Protein AF-A0A0C9ZKY2-F1 (afdb_monomer)

Organism: NCBI:txid765257

Radius of gyration: 16.13 Å; Cα contacts (8 Å, |Δi|>4): 57; chains: 1; bounding box: 37×38×34 Å

Nearest PDB structures (foldseek):
  5kyv-assembly2_B  TM=9.340E-01  e=1.519E-03  Photinus pyralis
  5kyt-assembly2_B  TM=9.409E-01  e=2.234E-03  Photinus pyralis
  6m2o-assembly1_A  TM=9.009E-01  e=5.856E-03  Rhodopseudomonas palustris
  6qjz-assembly1_A  TM=9.183E-01  e=3.775E-02  Lathyrus sativus
  4isb-assembly1_B  TM=9.009E-01  e=9.280E-02  Mycobacterium tuberculosis H37Rv

Sequence (53 aa):
VAPAELEGCILGHPDVEDTCVVGVPDEFSRELPVAFVVLRQAQDPGRLPRYTY

Mean predicted aligned error: 7.58 Å

Foldseek 3Di:
DDQVVVQVVVVPDPQFPGKGWDWDQDPPVRTDIDMDTDTPPPPPVPDDPDDDD

Structure (mmCIF, N/CA/C/O backbone):
data_AF-A0A0C9ZKY2-F1
#
_entry.id   AF-A0A0C9ZKY2-F1
#
loop_
_atom_site.group_PDB
_atom_site.id
_atom_site.type_symbol
_atom_site.label_atom_id
_atom_site.label_alt_id
_atom_site.label_comp_id
_atom_site.label_asym_id
_atom_site.label_entity_id
_atom_site.label_seq_id
_atom_site.pdbx_PDB_ins_code
_atom_site.Cartn_x
_atom_site.Cartn_y
_atom_site.Cartn_z
_atom_site.occupancy
_atom_site.B_iso_or_equiv
_atom_site.auth_seq_id
_atom_site.auth_comp_id
_atom_site.auth_asym_id
_atom_site.auth_atom_id
_atom_site.pdbx_PDB_model_num
ATOM 1 N N . VAL A 1 1 ? 6.025 -7.776 -6.264 1.00 86.88 1 VAL A N 1
ATOM 2 C CA . VAL A 1 1 ? 4.932 -7.886 -5.270 1.00 86.88 1 VAL A CA 1
ATOM 3 C C . VAL A 1 1 ? 3.815 -7.000 -5.766 1.00 86.88 1 VAL A C 1
ATOM 5 O O . VAL A 1 1 ? 4.125 -5.925 -6.274 1.00 86.88 1 VAL A O 1
ATOM 8 N N . ALA A 1 2 ? 2.570 -7.463 -5.739 1.00 93.50 2 ALA A N 1
ATOM 9 C CA . ALA A 1 2 ? 1.470 -6.644 -6.236 1.00 93.50 2 ALA A CA 1
ATOM 10 C C . ALA A 1 2 ? 1.190 -5.484 -5.258 1.00 93.50 2 ALA A C 1
ATOM 12 O O . ALA A 1 2 ? 1.303 -5.693 -4.049 1.00 93.50 2 ALA A O 1
ATOM 13 N N . PRO A 1 3 ? 0.798 -4.286 -5.734 1.00 95.81 3 PRO A N 1
ATOM 14 C CA . PRO A 1 3 ? 0.462 -3.161 -4.855 1.00 95.81 3 PRO A CA 1
ATOM 15 C C . PRO A 1 3 ? -0.551 -3.531 -3.765 1.00 95.81 3 PRO A C 1
ATOM 17 O O . PRO A 1 3 ? -0.294 -3.289 -2.591 1.00 95.81 3 PRO A O 1
ATOM 20 N N . ALA A 1 4 ? -1.614 -4.253 -4.133 1.00 96.44 4 ALA A N 1
ATOM 21 C CA . ALA A 1 4 ? -2.665 -4.687 -3.211 1.00 96.44 4 ALA A CA 1
ATOM 22 C C . ALA A 1 4 ? -2.167 -5.578 -2.055 1.00 96.44 4 ALA A C 1
ATOM 24 O O . ALA A 1 4 ? -2.730 -5.550 -0.962 1.00 96.44 4 ALA A O 1
ATOM 25 N N . GLU A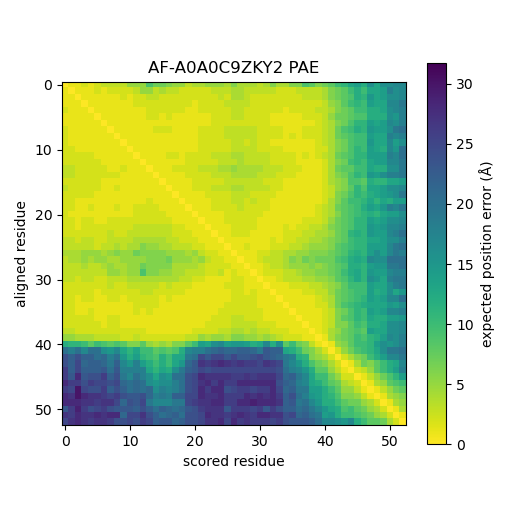 1 5 ? -1.103 -6.363 -2.263 1.00 97.75 5 GLU A N 1
ATOM 26 C CA . GLU A 1 5 ? -0.501 -7.168 -1.189 1.00 97.75 5 GLU A CA 1
ATOM 27 C C . GLU A 1 5 ? 0.199 -6.266 -0.162 1.00 97.75 5 GLU A C 1
ATOM 29 O O . GLU A 1 5 ? 0.070 -6.476 1.043 1.00 97.75 5 GLU A O 1
ATOM 34 N N . LEU A 1 6 ? 0.911 -5.235 -0.633 1.00 97.94 6 LEU A N 1
ATOM 35 C CA . LEU A 1 6 ? 1.568 -4.249 0.227 1.00 97.94 6 LEU A CA 1
ATOM 36 C C . LEU A 1 6 ? 0.541 -3.381 0.961 1.00 97.94 6 LEU A C 1
ATOM 38 O O . LEU A 1 6 ? 0.688 -3.151 2.159 1.00 97.94 6 LEU A O 1
ATOM 42 N N . GLU A 1 7 ? -0.516 -2.953 0.271 1.00 98.44 7 GLU A N 1
ATOM 43 C CA . GLU A 1 7 ? -1.630 -2.197 0.852 1.00 98.44 7 GLU A CA 1
ATOM 44 C C . GLU A 1 7 ? -2.317 -2.992 1.963 1.00 98.44 7 GLU A C 1
ATOM 46 O O . GLU A 1 7 ? -2.488 -2.480 3.067 1.00 98.44 7 GLU A O 1
ATOM 51 N N . GLY A 1 8 ? -2.629 -4.270 1.722 1.00 97.75 8 GLY A N 1
ATOM 52 C CA . GLY A 1 8 ? -3.209 -5.155 2.733 1.00 97.75 8 GLY A CA 1
ATOM 53 C C . GLY A 1 8 ? -2.323 -5.303 3.975 1.00 97.75 8 GLY A C 1
ATOM 54 O O . GLY A 1 8 ? -2.827 -5.268 5.097 1.00 97.75 8 GLY A O 1
ATOM 55 N N . CYS A 1 9 ? -1.002 -5.403 3.794 1.00 97.75 9 CYS A N 1
ATOM 56 C CA . CYS A 1 9 ? -0.051 -5.413 4.908 1.00 97.75 9 CYS A CA 1
ATOM 57 C C . CYS A 1 9 ? -0.051 -4.088 5.691 1.00 97.75 9 CYS A C 1
ATOM 59 O O . CYS A 1 9 ? -0.068 -4.109 6.921 1.00 97.75 9 CYS A O 1
ATOM 61 N N . ILE A 1 10 ? -0.041 -2.941 5.002 1.00 98.06 10 ILE A N 1
ATOM 62 C CA . ILE A 1 10 ? -0.002 -1.605 5.622 1.00 98.06 10 ILE A CA 1
ATOM 63 C C . ILE A 1 10 ? -1.310 -1.300 6.368 1.00 98.06 10 ILE A C 1
ATOM 65 O O . ILE A 1 10 ? -1.270 -0.796 7.490 1.00 98.06 10 ILE A O 1
ATOM 69 N N . LEU A 1 11 ? -2.462 -1.668 5.798 1.00 97.56 11 LEU A N 1
ATOM 70 C CA . LEU A 1 11 ? -3.786 -1.525 6.422 1.00 97.56 11 LEU A CA 1
ATOM 71 C C . LEU A 1 11 ? -3.939 -2.337 7.716 1.00 97.56 11 LEU A C 1
ATOM 73 O O . LEU A 1 11 ? -4.810 -2.038 8.529 1.00 97.56 11 LEU A O 1
ATOM 77 N N . GLY A 1 12 ? -3.090 -3.345 7.935 1.00 97.00 12 GLY A N 1
ATOM 78 C CA . GLY A 1 12 ? -3.030 -4.082 9.196 1.00 97.00 12 GLY A CA 1
ATOM 79 C C . GLY A 1 12 ? -2.478 -3.270 10.376 1.00 97.00 12 GLY A C 1
ATOM 80 O O . GLY A 1 12 ? -2.602 -3.709 11.520 1.00 97.00 12 GLY A O 1
ATOM 81 N N . HIS A 1 13 ? -1.869 -2.104 10.137 1.00 97.19 13 HIS A N 1
ATOM 82 C CA . HIS A 1 13 ? -1.330 -1.251 11.194 1.00 97.19 13 HIS A CA 1
ATOM 83 C C . HIS A 1 13 ? -2.449 -0.433 11.877 1.00 97.19 13 HIS A C 1
ATOM 85 O O . HIS A 1 13 ? -3.224 0.232 11.188 1.00 97.19 13 HIS A O 1
ATOM 91 N N . PRO A 1 14 ? -2.536 -0.407 13.225 1.00 95.62 14 PRO A N 1
ATOM 92 C CA . PRO A 1 14 ? -3.666 0.194 13.945 1.00 95.62 14 PRO A CA 1
ATOM 93 C C . PRO A 1 14 ? -3.857 1.689 13.665 1.00 95.62 14 PRO A C 1
ATOM 95 O O . PRO A 1 14 ? -4.992 2.153 13.600 1.00 95.62 14 PRO A O 1
ATOM 98 N N . ASP A 1 15 ? -2.771 2.427 13.444 1.00 95.31 15 ASP A N 1
ATOM 99 C CA . ASP A 1 15 ? -2.827 3.874 13.197 1.00 95.31 15 ASP A CA 1
ATOM 100 C C . ASP A 1 15 ? -3.147 4.246 11.740 1.00 95.31 15 ASP A C 1
ATOM 102 O O . ASP A 1 15 ? -3.285 5.427 11.431 1.00 95.31 15 ASP A O 1
ATOM 106 N N . VAL A 1 16 ? -3.263 3.271 10.833 1.00 96.12 16 VAL A N 1
ATOM 107 C CA . VAL A 1 16 ? -3.560 3.518 9.416 1.00 96.12 16 VAL A CA 1
ATOM 108 C C . VAL A 1 16 ? -5.071 3.475 9.186 1.00 96.12 16 VAL A C 1
ATOM 110 O O . VAL A 1 16 ? -5.758 2.532 9.590 1.00 96.12 16 VAL A O 1
ATOM 113 N N . GLU A 1 17 ? -5.594 4.526 8.560 1.00 96.75 17 GLU A N 1
ATOM 114 C CA . GLU A 1 17 ? -6.985 4.634 8.112 1.00 96.75 17 GLU A CA 1
ATOM 115 C C . GLU A 1 17 ? 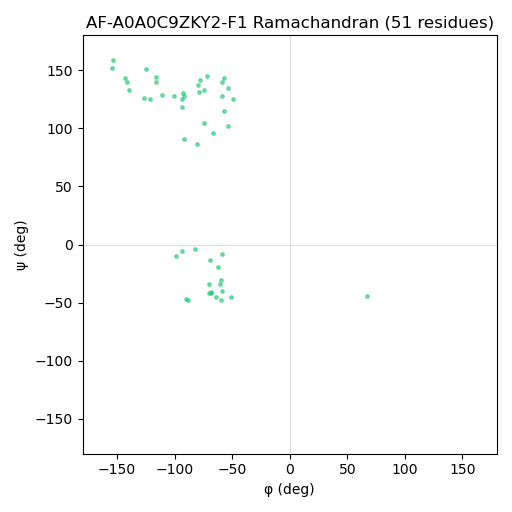-7.143 4.100 6.691 1.00 96.75 17 GLU A C 1
ATOM 117 O O . GLU A 1 17 ? -8.048 3.310 6.439 1.00 96.75 17 GLU A O 1
ATOM 122 N N . ASP A 1 18 ? -6.242 4.509 5.796 1.00 97.56 18 ASP A N 1
ATOM 123 C CA . ASP A 1 18 ? -6.256 4.132 4.385 1.00 97.56 18 ASP A CA 1
ATOM 124 C C . ASP A 1 18 ? -4.842 4.187 3.784 1.00 97.56 18 ASP A C 1
ATOM 126 O O . ASP A 1 18 ? -3.949 4.867 4.310 1.00 97.56 18 ASP A O 1
ATOM 130 N N . THR A 1 19 ? -4.618 3.484 2.676 1.00 98.38 19 THR A N 1
ATOM 131 C CA . THR A 1 19 ? -3.342 3.505 1.957 1.00 98.38 19 THR A CA 1
ATOM 132 C C . THR A 1 19 ? -3.488 3.170 0.474 1.00 98.38 19 THR A C 1
ATOM 134 O O . THR A 1 19 ? -4.377 2.431 0.068 1.00 98.38 19 THR A O 1
ATOM 137 N N . CYS A 1 20 ? -2.574 3.698 -0.336 1.00 98.06 20 CYS A N 1
ATOM 138 C CA . CYS A 1 20 ? -2.456 3.389 -1.757 1.00 98.06 20 CYS A CA 1
ATOM 139 C C . CYS A 1 20 ? -0.976 3.265 -2.121 1.00 98.06 20 CYS A C 1
ATOM 141 O O . CYS A 1 20 ? -0.171 4.125 -1.740 1.00 98.06 20 CYS A O 1
ATOM 143 N N . VAL A 1 21 ? -0.611 2.207 -2.845 1.00 98.44 21 VAL A N 1
ATOM 144 C CA . VAL A 1 21 ? 0.766 1.932 -3.262 1.00 98.44 21 VAL A CA 1
ATOM 145 C C . VAL A 1 21 ? 0.902 2.097 -4.772 1.00 98.44 21 VAL A C 1
ATOM 147 O O . VAL A 1 21 ? 0.180 1.489 -5.557 1.00 98.44 21 VAL A O 1
ATOM 150 N N . VAL A 1 22 ? 1.888 2.887 -5.194 1.00 97.56 22 VAL A N 1
ATOM 151 C CA . VAL A 1 22 ? 2.221 3.104 -6.610 1.00 97.56 22 VAL A CA 1
ATOM 152 C C . VAL A 1 22 ? 3.684 2.774 -6.878 1.00 97.56 22 VAL A C 1
ATOM 154 O O . VAL A 1 22 ? 4.531 2.912 -5.999 1.00 97.56 22 VAL A O 1
ATOM 157 N N . GLY A 1 23 ? 3.991 2.341 -8.099 1.00 97.00 23 GLY A N 1
ATOM 158 C CA . GLY A 1 23 ? 5.371 2.201 -8.559 1.00 97.00 23 GLY A CA 1
ATOM 159 C C . GLY A 1 23 ? 5.944 3.552 -8.989 1.00 97.00 23 GLY A C 1
ATOM 160 O O . GLY A 1 23 ? 5.271 4.318 -9.680 1.00 97.00 23 GLY A O 1
ATOM 161 N N . VAL A 1 24 ? 7.188 3.837 -8.611 1.00 96.81 24 VAL A N 1
ATOM 162 C CA . VAL A 1 24 ? 7.982 4.944 -9.166 1.00 96.81 24 VAL A CA 1
ATOM 163 C C . VAL A 1 24 ? 9.206 4.389 -9.896 1.00 96.81 24 VAL A C 1
ATOM 165 O O . VAL A 1 24 ? 9.763 3.397 -9.427 1.00 96.81 24 VAL A O 1
ATOM 168 N N . PRO A 1 25 ? 9.645 4.991 -11.017 1.00 97.12 25 PRO A N 1
ATOM 169 C CA . PRO A 1 25 ? 10.815 4.515 -11.750 1.00 97.12 25 PRO A CA 1
ATOM 170 C C . PRO A 1 25 ? 12.085 4.497 -10.890 1.00 97.12 25 PRO A C 1
ATOM 172 O O . PRO A 1 25 ? 12.344 5.439 -10.143 1.00 97.12 25 PRO A O 1
ATOM 175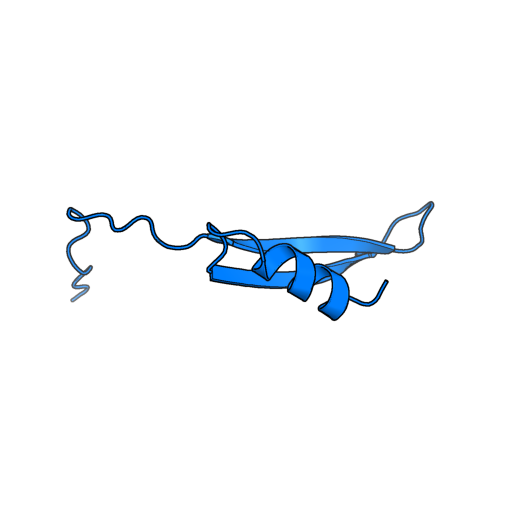 N N . ASP A 1 26 ? 12.892 3.450 -11.044 1.00 97.19 26 ASP A N 1
ATOM 176 C CA . ASP A 1 26 ? 14.187 3.276 -10.378 1.00 97.19 26 ASP A CA 1
ATOM 177 C C . ASP A 1 26 ? 15.206 2.639 -11.333 1.00 97.19 26 ASP A C 1
ATOM 179 O O . ASP A 1 26 ? 14.877 1.722 -12.081 1.00 97.19 26 ASP A O 1
ATOM 183 N N . GLU A 1 27 ? 16.459 3.095 -11.319 1.00 96.62 27 GLU A N 1
ATOM 184 C CA . GLU A 1 27 ? 17.470 2.640 -12.287 1.00 96.62 27 GLU A CA 1
ATOM 185 C C . GLU A 1 27 ? 17.904 1.184 -12.063 1.00 96.62 27 GLU A C 1
ATOM 187 O O . GLU A 1 27 ? 18.187 0.464 -13.023 1.00 96.62 27 GLU A O 1
ATOM 192 N N . PHE A 1 28 ? 17.942 0.730 -10.808 1.00 96.38 28 PHE A N 1
ATOM 193 C CA . PHE A 1 28 ? 18.389 -0.619 -10.458 1.00 96.38 28 PHE A CA 1
ATOM 194 C C . PHE A 1 28 ? 17.239 -1.633 -10.498 1.00 96.38 28 PHE A C 1
ATOM 196 O O . PHE A 1 28 ? 17.350 -2.701 -11.102 1.00 96.38 28 PHE A O 1
ATOM 203 N N . SER A 1 29 ? 16.116 -1.282 -9.879 1.00 93.44 29 SER A N 1
ATOM 204 C CA . SER A 1 29 ? 14.962 -2.159 -9.650 1.00 93.44 29 SER A CA 1
ATOM 205 C C . SER A 1 29 ? 13.905 -2.048 -10.747 1.00 93.44 29 SER A C 1
ATOM 207 O O . SER A 1 29 ? 12.937 -2.808 -10.741 1.00 93.44 29 SER A O 1
ATOM 209 N N . ARG A 1 30 ? 14.082 -1.111 -11.691 1.00 93.25 30 ARG A N 1
ATOM 210 C CA . ARG A 1 30 ? 13.091 -0.607 -12.663 1.00 93.25 30 ARG A CA 1
ATOM 211 C C . ARG A 1 30 ? 11.958 0.171 -12.011 1.00 93.25 30 ARG A C 1
ATOM 213 O O . ARG A 1 30 ? 11.624 1.248 -12.493 1.00 93.25 30 ARG A O 1
ATOM 220 N N . GLU A 1 31 ? 11.413 -0.342 -10.914 1.00 96.56 31 GLU A N 1
ATOM 221 C CA . GLU A 1 31 ? 10.379 0.321 -10.128 1.00 96.56 31 GLU A CA 1
ATOM 222 C C . GLU A 1 31 ? 10.569 0.077 -8.624 1.00 96.56 31 GLU A C 1
ATOM 224 O O . GLU A 1 31 ? 10.938 -1.022 -8.202 1.00 96.56 31 GLU A O 1
ATOM 229 N N . LEU A 1 32 ? 10.268 1.092 -7.812 1.00 96.75 32 LEU A N 1
ATOM 230 C CA . LEU A 1 32 ? 10.160 1.000 -6.355 1.00 96.75 32 LEU A CA 1
ATOM 231 C C . LEU A 1 32 ? 8.721 1.292 -5.905 1.00 96.75 32 LEU A C 1
ATOM 233 O O . LEU A 1 32 ? 8.093 2.209 -6.438 1.00 96.75 32 LEU A O 1
ATOM 237 N N . PRO A 1 33 ? 8.182 0.559 -4.917 1.00 97.31 33 PRO A N 1
ATOM 238 C CA . PRO A 1 33 ? 6.876 0.865 -4.353 1.00 97.31 33 PRO A CA 1
ATOM 239 C C . PRO A 1 33 ? 6.947 2.101 -3.444 1.00 97.31 33 PRO A C 1
ATOM 241 O O . PRO A 1 33 ? 7.802 2.192 -2.563 1.00 97.31 33 PRO A O 1
ATOM 244 N N . VAL A 1 34 ? 6.003 3.022 -3.613 1.00 97.69 34 VAL A N 1
ATOM 245 C CA . VAL A 1 34 ? 5.781 4.186 -2.748 1.00 97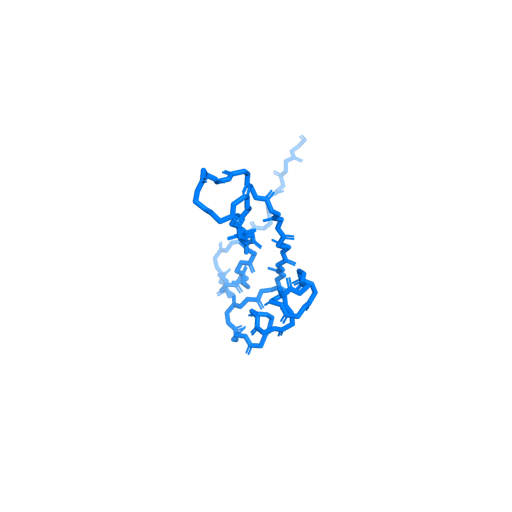.69 34 VAL A CA 1
ATOM 246 C C . VAL A 1 34 ? 4.363 4.115 -2.200 1.00 97.69 34 VAL A C 1
ATOM 248 O O . VAL A 1 34 ? 3.408 4.023 -2.968 1.00 97.69 34 VAL A O 1
ATOM 251 N N . ALA A 1 35 ? 4.230 4.163 -0.874 1.00 98.31 35 ALA A N 1
ATOM 252 C CA . ALA A 1 35 ? 2.943 4.139 -0.189 1.00 98.31 35 ALA A CA 1
ATOM 253 C C . ALA A 1 35 ? 2.527 5.546 0.252 1.00 98.31 35 ALA A C 1
ATOM 255 O O . ALA A 1 35 ? 3.269 6.234 0.956 1.00 98.31 35 ALA A O 1
ATOM 256 N N . PHE A 1 36 ? 1.313 5.946 -0.107 1.00 98.06 36 PHE A N 1
ATOM 257 C CA . PHE A 1 36 ? 0.622 7.080 0.494 1.00 98.06 36 PHE A CA 1
ATOM 258 C C . PHE A 1 36 ? -0.242 6.5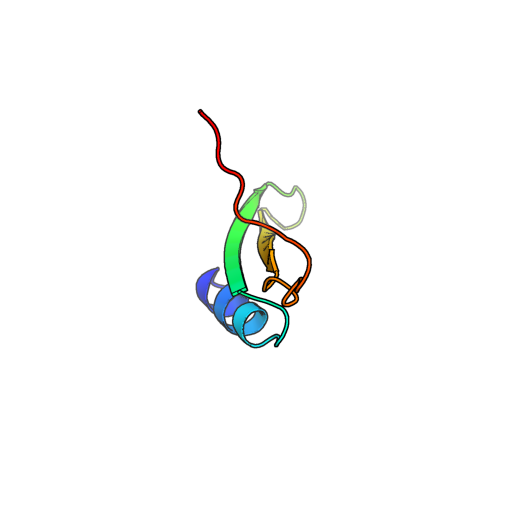55 1.636 1.00 98.06 36 PHE A C 1
ATOM 260 O O . PHE A 1 36 ? -0.968 5.577 1.459 1.00 98.06 36 PHE A O 1
ATOM 267 N N . VAL A 1 37 ? -0.140 7.172 2.813 1.00 97.44 37 VAL A N 1
ATOM 268 C CA . VAL A 1 37 ? -0.784 6.682 4.038 1.00 97.44 37 VAL A CA 1
ATOM 269 C C . VAL A 1 37 ? -1.627 7.788 4.650 1.00 97.44 37 VAL A C 1
ATOM 271 O O . VAL A 1 37 ? -1.128 8.879 4.934 1.00 97.44 37 VAL A O 1
ATOM 274 N N . VAL A 1 38 ? -2.900 7.486 4.882 1.00 96.50 38 VAL A N 1
ATOM 275 C CA . VAL A 1 38 ? -3.785 8.295 5.715 1.00 96.50 38 VAL A CA 1
ATOM 276 C C . VAL A 1 38 ? -3.734 7.710 7.117 1.00 96.50 38 VAL A C 1
ATOM 278 O O . VAL A 1 38 ? -4.067 6.545 7.327 1.00 96.50 38 VAL A O 1
ATOM 281 N N . LEU A 1 39 ? -3.283 8.509 8.081 1.00 95.19 39 LEU A N 1
ATOM 282 C CA . LEU A 1 39 ? -3.338 8.123 9.486 1.00 95.19 39 LEU A CA 1
ATOM 283 C C . LEU A 1 39 ? -4.760 8.308 9.999 1.00 95.19 39 LEU A C 1
ATOM 285 O O . LEU A 1 39 ? -5.392 9.322 9.691 1.00 95.19 39 LEU A O 1
ATOM 289 N N . ARG A 1 40 ? -5.219 7.381 10.843 1.00 92.06 40 ARG A N 1
ATOM 290 C CA . ARG A 1 40 ? -6.444 7.582 11.613 1.00 92.06 40 ARG A CA 1
ATOM 291 C C . ARG A 1 40 ? -6.318 8.891 12.357 1.00 92.06 40 ARG A C 1
ATOM 293 O O . ARG A 1 40 ? -5.293 9.175 12.984 1.00 92.06 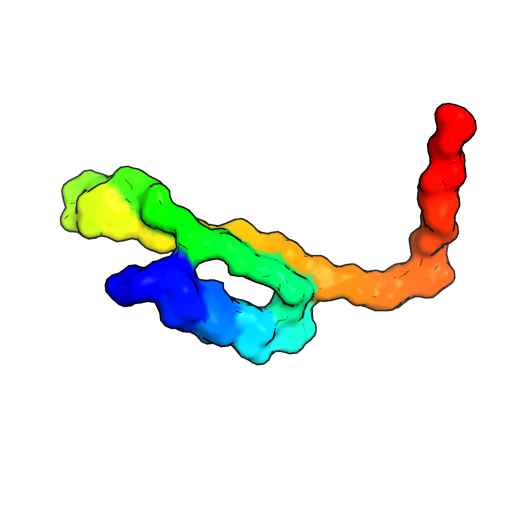40 A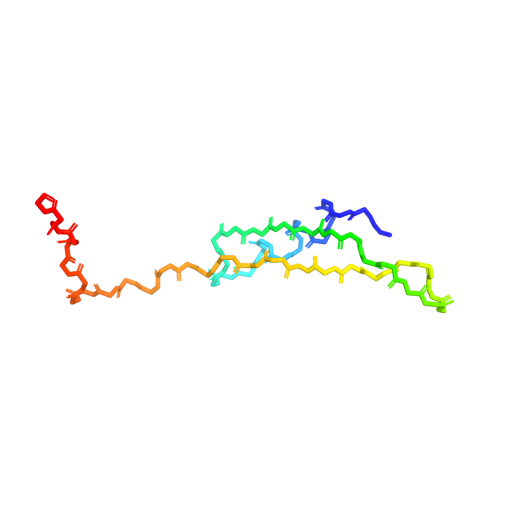RG A O 1
ATOM 300 N N . GLN A 1 41 ? -7.380 9.682 12.319 1.00 82.12 41 GLN A N 1
ATOM 301 C CA . GLN A 1 41 ? -7.474 10.814 13.219 1.00 82.12 41 GLN A CA 1
ATOM 302 C C . GLN A 1 41 ? -7.363 10.271 14.643 1.00 82.12 41 GLN A C 1
ATOM 304 O O . GLN A 1 41 ? -8.239 9.536 15.104 1.00 82.12 41 GLN A O 1
ATOM 309 N N . ALA A 1 42 ? -6.290 10.641 15.350 1.00 65.69 42 ALA A N 1
ATOM 310 C CA . ALA A 1 42 ? -6.362 10.672 16.797 1.00 65.69 42 ALA A CA 1
ATOM 311 C C . ALA A 1 42 ? -7.634 11.456 17.100 1.00 65.69 42 ALA A C 1
ATOM 313 O O . ALA A 1 42 ? -7.824 12.537 16.534 1.00 65.69 42 ALA A O 1
ATOM 314 N N . GLN A 1 43 ? -8.536 10.878 17.887 1.00 55.66 43 GLN A N 1
ATOM 315 C CA . GLN A 1 43 ? -9.699 11.605 18.355 1.00 55.66 43 GLN A CA 1
ATOM 316 C C . GLN A 1 43 ? -9.142 12.866 19.016 1.00 55.66 43 GLN A C 1
ATOM 318 O O . GLN A 1 43 ? -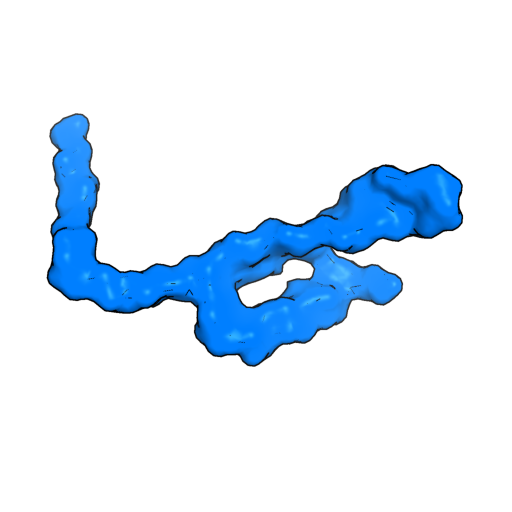8.537 12.780 20.079 1.00 55.66 43 GLN A O 1
ATOM 323 N N . ASP A 1 44 ? -9.213 13.993 18.311 1.00 57.00 44 ASP A N 1
ATOM 324 C CA . ASP A 1 44 ? -8.800 15.298 18.795 1.00 57.00 44 ASP A CA 1
ATOM 325 C C . ASP A 1 44 ? -10.070 15.893 19.393 1.00 57.00 44 ASP A C 1
ATOM 327 O O . ASP A 1 44 ? -10.865 16.494 18.660 1.00 57.00 44 ASP A O 1
ATOM 331 N N . PRO A 1 45 ? -10.332 15.683 20.698 1.00 56.50 45 PRO A N 1
ATOM 332 C CA . PRO A 1 45 ? -11.518 16.220 21.349 1.00 56.50 45 PRO A CA 1
ATOM 333 C C . PRO A 1 45 ? -11.606 17.755 21.267 1.00 56.50 45 PRO A C 1
ATOM 335 O O . PRO A 1 45 ? -12.635 18.307 21.649 1.00 56.50 45 PRO A O 1
ATOM 338 N N . GLY A 1 46 ? -10.567 18.452 20.780 1.00 60.31 46 GLY A N 1
ATOM 339 C CA . GLY A 1 46 ? -10.540 19.899 20.578 1.00 60.31 46 GLY A CA 1
ATOM 340 C C . GLY A 1 46 ? -10.817 20.380 19.148 1.00 60.31 46 GLY A C 1
ATOM 341 O O . GLY A 1 46 ? -11.001 21.584 18.950 1.00 60.31 46 GLY A O 1
ATOM 342 N N . ARG A 1 47 ? -10.874 19.504 18.134 1.00 57.97 47 ARG A N 1
ATOM 343 C CA . ARG A 1 47 ? -11.075 19.935 16.740 1.00 57.97 47 ARG A CA 1
ATOM 344 C C . ARG A 1 47 ? -12.551 20.218 16.465 1.00 57.97 47 ARG A C 1
ATOM 346 O O . ARG A 1 47 ? -13.288 19.367 15.976 1.00 57.97 47 ARG A O 1
ATOM 353 N N . LEU A 1 48 ? -12.985 21.443 16.757 1.00 66.56 48 LEU A N 1
ATOM 354 C CA . LEU A 1 48 ? -14.301 21.929 16.338 1.00 66.56 48 LEU A CA 1
ATOM 355 C C . LEU A 1 48 ? -14.440 21.828 14.803 1.00 66.56 48 LEU A C 1
ATOM 357 O O . LEU A 1 48 ? -13.462 22.072 14.082 1.00 66.56 48 LEU A O 1
ATOM 361 N N . PRO A 1 49 ? -15.632 21.485 14.278 1.00 58.03 49 PRO A N 1
ATOM 362 C CA . PRO A 1 49 ? -15.863 21.438 12.841 1.00 58.03 49 PRO A CA 1
ATOM 363 C C . PRO A 1 49 ? -15.575 22.817 12.247 1.00 58.03 49 PRO A C 1
ATOM 365 O O . PRO A 1 49 ? -16.079 23.836 12.723 1.00 58.03 49 PRO A O 1
ATOM 368 N N . ARG A 1 50 ? -14.728 22.857 11.215 1.00 60.62 50 ARG A N 1
ATOM 369 C CA . ARG A 1 50 ? -14.456 24.083 10.464 1.00 60.62 50 ARG A CA 1
ATOM 370 C C . ARG A 1 50 ? -15.733 24.488 9.727 1.00 60.62 50 ARG A C 1
ATOM 372 O O . ARG A 1 50 ? -16.008 23.972 8.650 1.00 60.62 50 ARG A O 1
ATOM 379 N N . TYR A 1 51 ? -16.506 25.390 10.322 1.00 55.34 51 TYR A N 1
ATOM 380 C CA . TYR A 1 51 ? -17.538 26.135 9.613 1.00 55.34 51 TYR A CA 1
ATOM 381 C C . TYR A 1 51 ? -16.844 27.188 8.752 1.00 55.34 51 TYR A C 1
ATOM 383 O O . TYR A 1 51 ? -16.337 28.186 9.261 1.00 55.34 51 TYR A O 1
ATOM 391 N N . THR A 1 52 ? -16.786 26.936 7.452 1.00 55.38 52 THR A N 1
ATOM 392 C CA . THR A 1 52 ? -16.445 27.954 6.458 1.00 55.38 52 THR A CA 1
ATOM 393 C C . THR A 1 52 ? -17.764 28.545 5.964 1.00 55.38 52 THR A C 1
ATOM 395 O O . THR A 1 52 ? -18.652 27.778 5.588 1.00 55.38 52 THR A O 1
ATOM 398 N N . TYR A 1 53 ? -17.906 29.871 6.058 1.00 47.47 53 TYR A N 1
ATOM 399 C CA . TYR A 1 53 ? -19.037 30.629 5.506 1.00 47.47 53 TYR A CA 1
ATOM 400 C C . TYR A 1 53 ? -19.056 30.574 3.977 1.00 47.47 53 TYR A C 1
ATOM 402 O O . TYR A 1 53 ? -17.950 30.522 3.389 1.00 47.47 53 TYR A O 1
#

Solvent-accessible surface area (backbone atoms only — not comparable to full-atom values): 3473 Å² total; per-residue (Å²): 132,60,46,69,61,54,31,56,58,54,59,69,39,89,62,41,66,47,65,50,51,43,76,42,85,34,95,86,70,54,50,43,83,45,75,49,73,43,64,47,76,70,87,57,93,77,69,70,81,85,81,76,131

Secondary structure (DSSP, 8-state):
--HHHHHHHHHTSTTEEEEEEEEEEETTTEEEEEEEEEEP----TT-------

InterPro domains:
  IPR025110 AMP-binding enzyme, C-terminal domain [PF13193] (5-43)
  IPR045851 AMP-binding enzyme domain superfamily [G3DSA:3.30.300.30] (1-50)

pLDDT: mean 87.51, std 16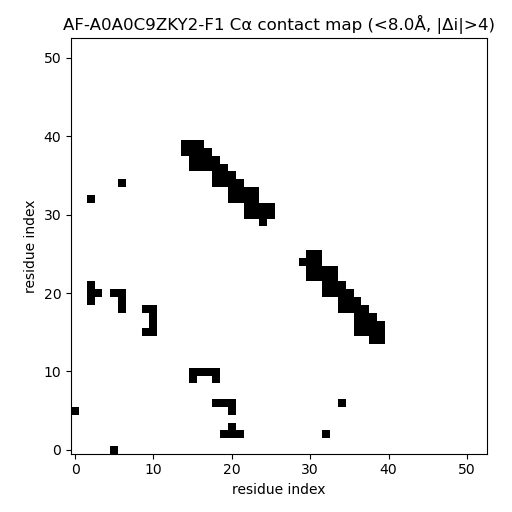.33, range [47.47, 98.44]